Protein AF-A0A5D2CTR2-F1 (afdb_monomer_lite)

Structure (mmCIF, N/CA/C/O backbone):
data_AF-A0A5D2CTR2-F1
#
_entry.id   AF-A0A5D2CTR2-F1
#
loop_
_atom_site.group_PDB
_atom_site.id
_atom_site.type_symbol
_atom_site.label_atom_id
_atom_site.label_alt_id
_atom_site.label_comp_id
_atom_site.label_asym_id
_atom_site.label_entity_id
_atom_site.label_seq_id
_atom_site.pdbx_PDB_ins_code
_atom_site.Cartn_x
_atom_site.Cartn_y
_atom_site.Cartn_z
_atom_site.occupancy
_atom_site.B_iso_or_equiv
_atom_site.auth_seq_id
_atom_site.auth_comp_id
_atom_site.auth_asym_id
_atom_site.auth_atom_id
_atom_site.pdbx_PDB_model_num
ATOM 1 N N . MET A 1 1 ? -6.044 0.214 -39.997 1.00 43.88 1 MET A N 1
ATOM 2 C CA . MET A 1 1 ? -5.594 -0.239 -38.662 1.00 43.88 1 MET A CA 1
ATOM 3 C C . MET A 1 1 ? -6.650 0.169 -37.652 1.00 43.88 1 MET A C 1
ATOM 5 O O . MET A 1 1 ? -6.744 1.342 -37.322 1.00 43.88 1 MET A O 1
ATOM 9 N N . VAL A 1 2 ? -7.508 -0.769 -37.257 1.00 49.78 2 VAL A N 1
ATOM 10 C CA . VAL A 1 2 ? -8.612 -0.551 -36.314 1.00 49.78 2 VAL A CA 1
ATOM 11 C C . VAL A 1 2 ? -8.273 -1.286 -35.016 1.00 49.78 2 VAL A C 1
ATOM 13 O O . VAL A 1 2 ? -7.961 -2.468 -35.058 1.00 49.78 2 VAL A O 1
ATOM 16 N N . GLY A 1 3 ? -8.335 -0.564 -33.893 1.00 51.66 3 GLY A N 1
ATOM 17 C CA . GLY A 1 3 ? -8.768 -1.085 -32.590 1.00 51.66 3 GLY A CA 1
ATOM 18 C C . GLY A 1 3 ? -7.886 -2.101 -31.853 1.00 51.66 3 GLY A C 1
ATOM 19 O O . GLY A 1 3 ? -8.301 -3.240 -31.705 1.00 51.66 3 GLY A O 1
ATOM 20 N N . SER A 1 4 ? -6.756 -1.674 -31.272 1.00 57.38 4 SER A N 1
ATOM 21 C CA . SER A 1 4 ? -6.134 -2.392 -30.127 1.00 57.38 4 SER A CA 1
ATOM 22 C C . SER A 1 4 ? -6.280 -1.633 -28.800 1.00 57.38 4 SER A C 1
ATOM 24 O O . SER A 1 4 ? -6.328 -2.232 -27.735 1.00 57.38 4 SER A O 1
ATOM 26 N N . GLY A 1 5 ? -6.449 -0.306 -28.844 1.00 56.31 5 GLY A N 1
ATOM 27 C CA . GLY A 1 5 ? -6.449 0.527 -27.636 1.00 56.31 5 GLY A CA 1
ATOM 28 C C . GLY A 1 5 ? -7.697 0.441 -26.746 1.00 56.31 5 GLY A C 1
ATOM 29 O O . GLY A 1 5 ? -7.684 1.017 -25.665 1.00 56.31 5 GLY A O 1
ATOM 30 N N . SER A 1 6 ? -8.786 -0.211 -27.170 1.00 59.62 6 SER A N 1
ATOM 31 C CA . SER A 1 6 ? -9.969 -0.410 -26.314 1.00 59.62 6 SER A CA 1
ATOM 32 C C . SER A 1 6 ? -9.824 -1.650 -25.434 1.00 59.62 6 SER A C 1
ATOM 34 O O . SER A 1 6 ? -10.063 -1.568 -24.236 1.00 59.62 6 SER A O 1
ATOM 36 N N . VAL A 1 7 ? -9.368 -2.768 -26.005 1.00 61.81 7 VAL A N 1
ATOM 37 C CA . VAL A 1 7 ? -9.203 -4.050 -25.303 1.00 61.81 7 VAL A CA 1
ATOM 38 C C . VAL A 1 7 ? -8.117 -3.961 -24.231 1.00 61.81 7 VAL A C 1
ATOM 40 O O . VAL A 1 7 ? -8.306 -4.482 -23.133 1.00 61.81 7 VAL A O 1
ATOM 43 N N . ASP A 1 8 ? -7.016 -3.261 -24.515 1.00 68.06 8 ASP A N 1
ATOM 44 C CA . ASP A 1 8 ? -5.928 -3.074 -23.548 1.00 68.06 8 ASP A CA 1
ATOM 45 C C . ASP A 1 8 ? -6.371 -2.204 -22.361 1.00 68.06 8 ASP A C 1
ATOM 47 O O . ASP A 1 8 ? -6.215 -2.612 -21.212 1.00 68.06 8 ASP A O 1
ATOM 51 N N . ARG A 1 9 ? -7.076 -1.094 -22.621 1.00 68.00 9 ARG A N 1
ATOM 52 C CA . ARG A 1 9 ? -7.664 -0.249 -21.565 1.00 68.00 9 ARG A CA 1
ATOM 53 C C . ARG A 1 9 ? -8.698 -0.987 -20.718 1.00 68.00 9 ARG A C 1
ATOM 55 O O . ARG A 1 9 ? -8.777 -0.768 -19.513 1.00 68.00 9 ARG A O 1
ATOM 62 N N . SER A 1 10 ? -9.498 -1.864 -21.326 1.00 69.44 10 SER A N 1
ATOM 63 C CA . SER A 1 10 ? -10.453 -2.698 -20.589 1.00 69.44 10 SER A CA 1
ATOM 64 C C . SER A 1 10 ? -9.744 -3.682 -19.659 1.00 69.44 10 SER A C 1
ATOM 66 O O . SER A 1 10 ? -10.164 -3.841 -18.518 1.00 69.44 10 SER A O 1
ATOM 68 N N . LYS A 1 11 ? -8.655 -4.317 -20.111 1.00 71.81 11 LYS A N 1
ATOM 69 C CA . LYS A 1 11 ? -7.853 -5.225 -19.275 1.00 71.81 11 LYS A CA 1
ATOM 70 C C . LYS A 1 11 ? -7.165 -4.490 -18.128 1.00 71.81 11 LYS A C 1
ATOM 72 O O . LYS A 1 11 ? -7.165 -4.994 -17.011 1.00 71.81 11 LYS A O 1
ATOM 77 N N . GLU A 1 12 ? -6.629 -3.303 -18.392 1.00 75.69 12 GLU A N 1
ATOM 78 C CA . GLU A 1 12 ? -6.036 -2.430 -17.374 1.00 75.69 12 GLU A CA 1
ATOM 79 C C . GLU A 1 12 ? 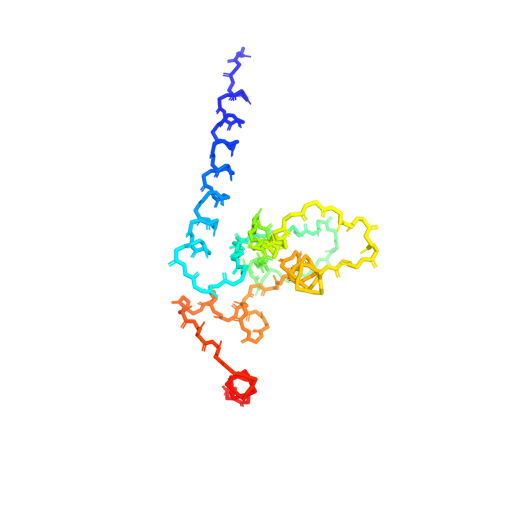-7.071 -2.035 -16.315 1.00 75.69 12 GLU A C 1
ATOM 81 O O . GLU A 1 12 ? -6.807 -2.165 -15.122 1.00 75.69 12 GLU A O 1
ATOM 86 N N . ALA A 1 13 ? -8.278 -1.638 -16.730 1.00 76.81 13 ALA A N 1
ATOM 87 C CA . ALA A 1 13 ? -9.366 -1.315 -15.810 1.00 76.81 13 ALA A CA 1
ATOM 88 C C . ALA A 1 13 ? -9.775 -2.515 -14.942 1.00 76.81 13 ALA A C 1
ATOM 90 O O . ALA A 1 13 ? -9.918 -2.376 -13.728 1.00 76.81 13 ALA A O 1
ATOM 91 N N . VAL A 1 14 ? -9.904 -3.703 -15.540 1.00 84.19 14 VAL A N 1
ATOM 92 C CA . VAL A 1 14 ? -10.201 -4.941 -14.800 1.00 84.19 14 VAL A CA 1
ATOM 93 C C . VAL A 1 14 ? -9.080 -5.271 -13.811 1.00 84.19 14 VAL A C 1
ATOM 95 O O . VAL A 1 14 ? -9.365 -5.633 -12.672 1.00 84.19 14 VAL A O 1
ATOM 98 N N . GLY A 1 15 ? -7.817 -5.109 -14.214 1.00 84.75 15 GLY A N 1
ATOM 99 C CA . GLY A 1 15 ? -6.657 -5.316 -13.347 1.00 84.75 15 GLY A CA 1
ATOM 100 C C . GLY A 1 15 ? -6.643 -4.370 -12.146 1.00 84.75 15 GLY A C 1
ATOM 101 O O . GLY A 1 15 ? -6.457 -4.823 -11.019 1.00 84.75 15 GLY A O 1
ATOM 102 N N . MET A 1 16 ? -6.924 -3.083 -12.365 1.00 88.94 16 MET A N 1
ATOM 103 C CA . MET A 1 16 ? -7.027 -2.091 -11.289 1.00 88.94 16 MET A CA 1
ATOM 104 C C . MET A 1 16 ? -8.152 -2.433 -10.304 1.00 88.94 16 MET A C 1
ATOM 106 O O . MET A 1 16 ? -7.945 -2.397 -9.094 1.00 88.94 16 MET A O 1
ATOM 110 N N . MET A 1 17 ? -9.325 -2.842 -10.801 1.00 90.81 17 MET A N 1
ATOM 111 C CA . MET A 1 17 ? -10.435 -3.255 -9.933 1.00 90.81 17 MET A CA 1
ATOM 112 C C . MET A 1 17 ? -10.120 -4.527 -9.137 1.00 90.81 17 MET A C 1
ATOM 114 O O . MET A 1 17 ? -10.465 -4.617 -7.959 1.00 90.81 17 MET A O 1
ATOM 118 N N . ALA A 1 18 ? -9.451 -5.501 -9.757 1.00 94.31 18 ALA A N 1
ATOM 119 C CA . ALA A 1 18 ? -9.048 -6.734 -9.088 1.00 94.31 18 ALA A CA 1
ATOM 120 C C . ALA A 1 18 ? -7.999 -6.479 -7.994 1.00 94.31 18 ALA A C 1
ATOM 122 O O . ALA A 1 18 ? -8.086 -7.074 -6.919 1.00 94.31 18 ALA A O 1
ATOM 123 N N . LEU A 1 19 ? -7.039 -5.579 -8.241 1.00 94.94 19 LEU A N 1
ATOM 124 C CA . LEU A 1 19 ? -6.052 -5.165 -7.243 1.00 94.94 19 LEU A CA 1
ATOM 125 C C . LEU A 1 19 ? -6.735 -4.523 -6.032 1.00 94.94 19 LEU A C 1
ATOM 127 O O . LEU A 1 19 ? -6.476 -4.930 -4.897 1.00 94.94 19 LEU A O 1
ATOM 131 N N . HIS A 1 20 ? -7.643 -3.578 -6.282 1.00 94.69 20 HIS A N 1
ATOM 132 C CA . HIS A 1 20 ? -8.390 -2.911 -5.223 1.00 94.69 20 HIS A CA 1
ATOM 133 C C . HIS A 1 20 ? -9.163 -3.912 -4.360 1.00 94.69 20 HIS A C 1
ATOM 135 O O . HIS A 1 20 ? -9.096 -3.880 -3.128 1.00 94.69 20 HIS A O 1
ATOM 141 N N . GLU A 1 21 ? -9.861 -4.851 -5.002 1.00 95.00 21 GLU A N 1
ATOM 142 C CA . GLU A 1 21 ? -10.653 -5.858 -4.300 1.00 95.00 21 GLU A CA 1
ATOM 143 C C . GLU A 1 21 ? -9.778 -6.837 -3.504 1.00 95.00 21 GLU A C 1
ATOM 145 O O . GLU A 1 21 ? -10.124 -7.205 -2.378 1.00 95.00 21 GLU A O 1
ATOM 150 N N . ALA A 1 22 ? -8.606 -7.213 -4.022 1.00 96.38 22 ALA A N 1
ATOM 151 C CA . ALA A 1 22 ? -7.649 -8.037 -3.290 1.00 96.38 22 ALA A CA 1
ATOM 152 C C . ALA A 1 22 ? -7.138 -7.324 -2.025 1.00 96.38 22 ALA A C 1
ATOM 154 O O . ALA A 1 22 ? -7.148 -7.903 -0.935 1.00 96.38 22 ALA A O 1
ATOM 155 N N . LEU A 1 23 ? -6.753 -6.048 -2.142 1.00 95.56 23 LEU A N 1
ATOM 156 C CA . LEU A 1 23 ? -6.299 -5.223 -1.018 1.00 95.56 23 LEU A CA 1
ATOM 157 C C . LEU A 1 23 ? -7.388 -5.052 0.045 1.00 95.56 23 LEU A C 1
ATOM 159 O O . LEU A 1 23 ? -7.118 -5.202 1.244 1.00 95.56 23 LEU A O 1
ATOM 163 N N . ARG A 1 24 ? -8.627 -4.807 -0.390 1.00 94.56 24 ARG A N 1
ATOM 164 C CA . ARG A 1 24 ? -9.809 -4.753 0.472 1.00 94.56 24 ARG A CA 1
ATOM 165 C C . ARG A 1 24 ? -10.032 -6.071 1.207 1.00 94.56 24 ARG A C 1
ATOM 167 O O . ARG A 1 24 ? -10.205 -6.070 2.425 1.00 94.56 24 ARG A O 1
ATOM 174 N N . THR A 1 25 ? -9.988 -7.187 0.487 1.00 95.31 25 THR A N 1
ATOM 175 C CA . THR A 1 25 ? -10.208 -8.533 1.034 1.00 95.31 25 THR A CA 1
ATOM 176 C C . THR A 1 25 ? -9.203 -8.864 2.138 1.00 95.31 25 THR A C 1
ATOM 178 O O . THR A 1 25 ? -9.594 -9.378 3.186 1.00 95.31 25 THR A O 1
ATOM 181 N N . VAL A 1 26 ? -7.924 -8.506 1.962 1.00 94.25 26 VAL A N 1
ATOM 182 C CA . VAL A 1 26 ? -6.888 -8.686 2.995 1.00 94.25 26 VAL A CA 1
ATOM 183 C C . VAL A 1 26 ? -7.264 -7.966 4.291 1.00 94.25 26 VAL A C 1
ATOM 185 O O . VAL A 1 26 ? -7.181 -8.561 5.363 1.00 94.25 26 VAL A O 1
ATOM 188 N N . CYS A 1 27 ? -7.715 -6.712 4.219 1.00 92.50 27 CYS A N 1
ATOM 189 C CA . CYS A 1 27 ? -8.116 -5.943 5.402 1.00 92.50 27 CYS A CA 1
ATOM 190 C C . CYS A 1 27 ? -9.440 -6.402 6.020 1.00 92.50 27 CYS A C 1
ATOM 192 O O . CYS A 1 27 ? -9.614 -6.296 7.230 1.00 92.50 27 CYS A O 1
ATOM 194 N N . LEU A 1 28 ? -10.393 -6.883 5.219 1.00 91.06 28 LEU A N 1
ATOM 195 C CA . LEU A 1 28 ? -11.679 -7.359 5.738 1.00 91.06 28 LEU A CA 1
ATOM 196 C C . LEU A 1 28 ? -11.561 -8.721 6.430 1.00 91.06 28 LEU A C 1
ATOM 198 O O . LEU A 1 28 ? -12.250 -8.950 7.421 1.00 91.06 28 LEU A O 1
ATOM 202 N N . ASN A 1 29 ? -10.655 -9.579 5.958 1.00 94.31 29 ASN A N 1
ATOM 203 C CA . ASN A 1 29 ? -10.399 -10.903 6.530 1.00 94.31 29 ASN A CA 1
ATOM 204 C C . ASN A 1 29 ? -9.334 -10.895 7.641 1.00 94.31 29 ASN A C 1
ATOM 206 O O . ASN A 1 29 ? -8.891 -11.953 8.084 1.00 94.31 29 ASN A O 1
ATOM 210 N N . SER A 1 30 ? -8.886 -9.718 8.081 1.00 91.12 30 SER A N 1
ATOM 211 C CA . SER A 1 30 ? -7.863 -9.571 9.115 1.00 91.12 30 SER A CA 1
ATOM 212 C C . SER A 1 30 ? -8.151 -8.382 10.036 1.00 91.12 30 SER A C 1
ATOM 214 O O . SER A 1 30 ? -9.119 -7.644 9.863 1.00 91.12 30 SER A O 1
ATOM 216 N N . ASN A 1 31 ? -7.277 -8.180 11.023 1.00 89.19 31 ASN A N 1
ATOM 217 C CA . ASN A 1 31 ? -7.323 -7.019 11.914 1.00 89.19 31 ASN A CA 1
ATOM 218 C C . ASN A 1 31 ? -6.500 -5.827 11.386 1.00 89.19 31 ASN A C 1
ATOM 220 O O . ASN A 1 31 ? -6.271 -4.870 12.123 1.00 89.19 31 ASN A O 1
ATOM 224 N N . TRP A 1 32 ? -6.032 -5.874 10.132 1.00 92.00 32 TRP A N 1
ATOM 225 C CA . TRP A 1 32 ? -5.255 -4.787 9.537 1.00 92.00 32 TRP A CA 1
ATOM 226 C C . TRP A 1 32 ? -6.147 -3.596 9.170 1.00 92.00 32 TRP A C 1
ATOM 228 O O . TRP A 1 32 ? -7.171 -3.742 8.502 1.00 92.00 32 TRP A O 1
ATOM 238 N N . THR A 1 33 ? -5.733 -2.393 9.570 1.00 90.38 33 THR A N 1
ATOM 239 C CA . THR A 1 33 ? -6.481 -1.150 9.314 1.00 90.38 33 THR A CA 1
ATOM 240 C C . THR A 1 33 ? -6.396 -0.693 7.859 1.00 90.38 33 THR A C 1
ATOM 242 O O . THR A 1 33 ? -7.342 -0.108 7.337 1.00 90.38 33 THR A O 1
ATOM 245 N N . TYR A 1 34 ? -5.272 -0.953 7.196 1.00 92.88 34 TYR A N 1
ATOM 246 C CA . TYR A 1 34 ? -5.057 -0.601 5.799 1.00 92.88 34 TYR A CA 1
ATOM 247 C C . TYR A 1 34 ? -4.113 -1.596 5.115 1.00 92.88 34 TYR A C 1
ATOM 249 O O . TYR A 1 34 ? -3.345 -2.297 5.776 1.00 92.88 34 TYR A O 1
ATOM 257 N N . SER A 1 35 ? -4.161 -1.628 3.789 1.00 93.50 35 SER A N 1
ATOM 258 C CA . SER A 1 35 ? -3.272 -2.379 2.906 1.00 93.50 35 SER A CA 1
ATOM 259 C C . SER A 1 35 ? -2.860 -1.475 1.745 1.00 93.50 35 SER A C 1
ATOM 261 O O . SER A 1 35 ? -3.609 -0.590 1.331 1.00 93.50 35 SER A O 1
ATOM 263 N N . VAL A 1 36 ? -1.636 -1.635 1.252 1.00 93.19 36 VAL A N 1
ATOM 264 C CA . VAL A 1 36 ? -1.084 -0.815 0.166 1.00 93.19 36 VAL A CA 1
ATOM 265 C C . VAL A 1 36 ? -0.261 -1.707 -0.744 1.00 93.19 36 VAL A C 1
ATOM 267 O O . VAL A 1 36 ? 0.449 -2.594 -0.265 1.00 93.19 36 VAL A O 1
ATOM 270 N N . PHE A 1 37 ? -0.340 -1.446 -2.043 1.00 92.56 37 PHE A N 1
ATOM 271 C CA . PHE A 1 37 ? 0.485 -2.077 -3.052 1.00 92.56 37 PHE A CA 1
ATOM 272 C C . PHE A 1 37 ? 1.407 -1.050 -3.714 1.00 92.56 37 PHE A C 1
ATOM 274 O O . PHE A 1 37 ? 0.968 -0.002 -4.195 1.00 92.56 37 PHE A O 1
ATOM 281 N N . TRP A 1 38 ? 2.700 -1.374 -3.738 1.00 90.75 38 TRP A N 1
ATOM 282 C CA . TRP A 1 38 ? 3.725 -0.601 -4.433 1.00 90.75 38 TRP A CA 1
ATOM 283 C C . TRP A 1 38 ? 4.353 -1.448 -5.529 1.00 90.75 38 TRP A C 1
ATOM 285 O O . TRP A 1 38 ? 4.677 -2.616 -5.311 1.00 90.75 38 TRP A O 1
ATOM 295 N N . THR A 1 39 ? 4.621 -0.813 -6.662 1.00 88.44 39 THR A N 1
ATOM 296 C CA . THR A 1 39 ? 5.253 -1.438 -7.819 1.00 88.44 39 THR A CA 1
ATOM 297 C C . THR A 1 39 ? 6.635 -0.854 -8.049 1.00 88.44 39 THR A C 1
ATOM 299 O O . THR A 1 39 ? 6.860 0.351 -7.929 1.00 88.44 39 THR A O 1
ATOM 302 N N . ILE A 1 40 ? 7.581 -1.717 -8.412 1.00 87.44 40 ILE A N 1
ATOM 303 C CA . ILE A 1 40 ? 8.932 -1.311 -8.792 1.00 87.44 40 ILE A CA 1
ATOM 304 C C . ILE A 1 40 ? 8.891 -0.815 -10.240 1.00 87.44 40 ILE A C 1
ATOM 306 O O . ILE A 1 40 ? 8.501 -1.550 -11.147 1.00 87.44 40 ILE A O 1
ATOM 310 N N . ARG A 1 41 ? 9.299 0.433 -10.475 1.00 85.50 41 ARG A N 1
ATOM 311 C CA . ARG A 1 41 ? 9.373 1.036 -11.813 1.00 85.50 41 ARG A CA 1
ATOM 312 C C . ARG A 1 41 ? 10.758 1.642 -12.066 1.00 85.50 41 ARG A C 1
ATOM 314 O O . ARG A 1 41 ? 11.396 2.108 -11.121 1.00 85.50 41 ARG A O 1
ATOM 321 N N . PRO A 1 42 ? 11.232 1.683 -13.324 1.00 82.75 42 PRO A N 1
ATOM 322 C CA . PRO A 1 42 ? 12.418 2.455 -13.682 1.00 82.75 42 PRO A CA 1
ATOM 323 C C . PRO A 1 42 ? 12.185 3.953 -13.471 1.00 82.75 42 PRO A C 1
ATOM 325 O O . PRO A 1 42 ? 11.140 4.479 -13.860 1.00 82.75 42 PRO A O 1
ATOM 328 N N . ARG A 1 43 ? 13.166 4.663 -12.908 1.00 76.38 43 ARG A N 1
ATOM 329 C CA . ARG A 1 43 ? 13.135 6.126 -12.832 1.00 76.38 43 ARG A CA 1
ATOM 330 C C . ARG A 1 43 ? 13.384 6.725 -14.224 1.00 76.38 43 ARG A C 1
ATOM 332 O O . ARG A 1 43 ? 14.393 6.388 -14.850 1.00 76.38 43 ARG A O 1
ATOM 339 N N . PRO A 1 44 ? 12.530 7.644 -14.712 1.00 66.31 44 PRO A N 1
ATOM 340 C CA . PRO A 1 44 ? 12.798 8.364 -15.952 1.00 66.31 44 PRO A CA 1
ATOM 341 C C . PRO A 1 44 ? 14.103 9.162 -15.818 1.00 66.31 44 PRO A C 1
ATOM 343 O O . PRO A 1 44 ? 14.200 10.070 -14.994 1.00 66.31 44 PRO A O 1
ATOM 346 N N . ARG A 1 45 ? 15.132 8.819 -16.602 1.00 64.44 45 ARG A N 1
ATOM 347 C CA . ARG A 1 45 ? 16.366 9.615 -16.682 1.00 64.44 45 ARG A CA 1
ATOM 348 C C . ARG A 1 45 ? 16.084 10.857 -17.532 1.00 64.44 45 ARG A C 1
ATOM 350 O O . ARG A 1 45 ? 15.611 10.730 -18.661 1.00 64.44 45 ARG A O 1
ATOM 357 N N . VAL A 1 46 ? 16.387 12.052 -17.025 1.00 54.28 46 VAL A N 1
ATOM 358 C CA . VAL A 1 46 ? 16.351 13.275 -17.840 1.00 54.28 46 VAL A CA 1
ATOM 359 C C . VAL A 1 46 ? 17.483 13.172 -18.867 1.00 54.28 46 VAL A C 1
ATOM 361 O O . VAL A 1 46 ? 18.656 13.139 -18.501 1.00 54.28 46 VAL A O 1
ATOM 364 N N . ARG A 1 47 ? 17.154 13.080 -20.162 1.00 54.72 47 ARG A N 1
ATOM 365 C CA . ARG A 1 47 ? 18.135 13.250 -21.245 1.00 54.72 47 ARG A CA 1
ATOM 366 C C . ARG A 1 47 ? 18.572 14.718 -21.260 1.00 54.72 47 ARG A C 1
ATOM 368 O O . ARG A 1 47 ? 17.916 15.542 -21.886 1.00 54.72 47 ARG A O 1
ATOM 375 N N . GLY A 1 48 ? 19.660 15.046 -20.573 1.00 51.72 48 GLY A N 1
ATOM 376 C CA . GLY A 1 48 ? 20.250 16.381 -20.642 1.00 51.72 48 GLY A CA 1
ATOM 377 C C . GLY A 1 48 ? 21.461 16.540 -19.734 1.00 51.72 48 GLY A C 1
ATOM 378 O O . GLY A 1 48 ? 21.305 16.685 -18.529 1.00 51.72 48 GLY A O 1
ATOM 379 N N . GLY A 1 49 ? 22.658 16.540 -20.324 1.00 48.34 49 GLY A N 1
ATOM 380 C CA . GLY A 1 49 ? 23.901 16.908 -19.643 1.00 48.34 49 GLY A CA 1
ATOM 381 C C . GLY A 1 49 ? 25.080 16.035 -20.060 1.00 48.34 49 GLY A C 1
ATOM 382 O O . GLY A 1 49 ? 25.105 14.843 -19.772 1.00 48.34 49 GLY A O 1
ATOM 383 N N . ASN A 1 50 ? 26.043 16.636 -20.761 1.00 48.56 50 ASN A N 1
ATOM 384 C CA . ASN A 1 50 ? 27.290 16.019 -21.211 1.00 48.56 50 ASN A CA 1
ATOM 385 C C . ASN A 1 50 ? 27.979 15.161 -20.131 1.00 48.56 50 ASN A C 1
ATOM 387 O O . ASN A 1 50 ? 28.267 15.644 -19.041 1.00 48.56 50 ASN A O 1
ATOM 391 N N . GLY A 1 51 ? 28.380 13.943 -20.509 1.00 58.72 51 GLY A N 1
ATOM 392 C CA . GLY A 1 51 ? 29.623 13.343 -20.013 1.00 58.72 51 GLY A CA 1
ATOM 393 C C . GLY A 1 51 ? 29.637 12.737 -18.606 1.00 58.72 51 GLY A C 1
ATOM 394 O O . GLY A 1 51 ? 30.723 12.578 -18.053 1.00 58.72 51 GLY A O 1
ATOM 395 N N . CYS A 1 52 ? 28.501 12.346 -18.026 1.00 44.44 52 CYS A N 1
ATOM 396 C CA . CYS A 1 52 ? 28.518 11.489 -16.836 1.00 44.44 52 CYS A CA 1
ATOM 397 C C . CYS A 1 52 ? 28.704 10.023 -17.256 1.00 44.44 52 CYS A C 1
ATOM 399 O O . CYS A 1 52 ? 27.941 9.489 -18.056 1.00 44.44 52 CYS A O 1
ATOM 401 N N . LYS A 1 53 ? 29.776 9.417 -16.745 1.00 47.41 53 LYS A N 1
ATOM 402 C CA . LYS A 1 53 ? 30.261 8.058 -17.012 1.00 47.41 53 LYS A CA 1
ATOM 403 C C . LYS A 1 53 ? 29.114 7.036 -17.075 1.00 47.41 53 LYS A C 1
ATOM 405 O O . LYS A 1 53 ? 28.388 6.869 -16.104 1.00 47.41 53 LYS A O 1
ATOM 410 N N . VAL A 1 54 ? 29.001 6.347 -18.210 1.00 50.47 54 VAL A N 1
ATOM 411 C CA . VAL A 1 54 ? 28.303 5.056 -18.334 1.00 50.47 54 VAL A CA 1
ATOM 412 C C . VAL A 1 54 ? 29.017 4.099 -17.378 1.00 50.47 54 VAL A C 1
ATOM 414 O O . VAL A 1 54 ? 30.225 3.907 -17.525 1.00 50.47 54 VAL A O 1
ATOM 417 N N . GLY A 1 55 ? 28.346 3.619 -16.335 1.00 46.78 55 GLY A N 1
ATOM 418 C CA . GLY A 1 55 ? 29.049 2.961 -15.229 1.00 46.78 55 GLY A CA 1
ATOM 419 C C . GLY A 1 55 ? 28.252 2.674 -13.955 1.00 46.78 55 GLY A C 1
ATOM 420 O O . GLY A 1 55 ? 28.827 2.122 -13.022 1.00 46.78 55 GLY A O 1
ATOM 421 N N . ASP A 1 56 ? 26.956 2.985 -13.897 1.00 52.34 56 ASP A N 1
ATOM 422 C CA . ASP A 1 56 ? 26.022 2.461 -12.887 1.00 52.34 56 ASP A CA 1
ATOM 423 C C . ASP A 1 56 ? 24.681 2.090 -13.547 1.00 52.34 56 ASP A C 1
ATOM 425 O O . ASP A 1 56 ? 23.585 2.557 -13.236 1.00 52.34 56 ASP A O 1
ATOM 429 N N . ASP A 1 57 ? 24.777 1.226 -14.550 1.00 48.84 57 ASP A N 1
ATOM 430 C CA . ASP A 1 57 ? 23.714 0.958 -15.521 1.00 48.84 57 ASP A CA 1
ATOM 431 C C . ASP A 1 57 ? 22.504 0.189 -14.948 1.00 48.84 57 ASP A C 1
ATOM 433 O O . ASP A 1 57 ? 21.560 -0.122 -15.674 1.00 48.84 57 ASP A O 1
ATOM 437 N N . ASN A 1 58 ? 22.456 -0.039 -13.633 1.00 50.72 58 ASN A N 1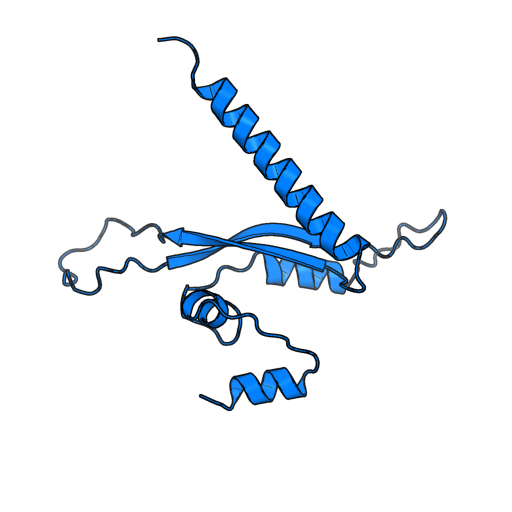
ATOM 438 C CA . ASN A 1 58 ? 21.240 -0.432 -12.933 1.00 50.72 58 ASN A CA 1
ATOM 439 C C . ASN A 1 58 ? 20.380 0.815 -12.686 1.00 50.72 58 ASN A C 1
ATOM 441 O O . ASN A 1 58 ? 20.341 1.346 -11.576 1.00 50.72 58 ASN A O 1
ATOM 445 N N . GLY A 1 59 ? 19.746 1.323 -13.749 1.00 56.47 59 GLY A N 1
ATOM 446 C CA . GLY A 1 59 ? 18.899 2.517 -13.712 1.00 56.47 59 GLY A CA 1
ATOM 447 C C . GLY A 1 59 ? 18.072 2.589 -12.431 1.00 56.47 59 GLY A C 1
ATOM 448 O O . GLY A 1 59 ? 17.330 1.657 -12.144 1.00 56.47 59 GLY A O 1
ATOM 449 N N . SER A 1 60 ? 18.255 3.671 -11.658 1.00 72.50 60 SER A N 1
ATOM 450 C CA . SER A 1 60 ? 17.611 3.900 -10.356 1.00 72.50 60 SER A CA 1
ATOM 451 C C . SER A 1 60 ? 16.159 3.417 -10.392 1.00 72.50 60 SER A C 1
ATOM 453 O O . SER A 1 60 ? 15.318 3.984 -11.088 1.00 72.50 60 SER A O 1
ATOM 455 N N . LEU A 1 61 ? 15.885 2.304 -9.716 1.00 82.19 61 LEU A N 1
ATOM 456 C CA . LEU A 1 61 ? 14.537 1.777 -9.570 1.00 82.19 61 LEU A CA 1
ATOM 457 C C . LEU A 1 61 ? 13.842 2.550 -8.444 1.00 82.19 61 LEU A C 1
ATOM 459 O O . LEU A 1 61 ? 14.478 3.045 -7.511 1.00 82.19 61 LEU A O 1
ATOM 463 N N . MET A 1 62 ? 12.524 2.655 -8.522 1.00 85.19 62 MET A N 1
ATOM 464 C CA . MET A 1 62 ? 11.713 3.369 -7.543 1.00 85.19 62 MET A CA 1
ATOM 465 C C . MET A 1 62 ? 10.444 2.589 -7.229 1.00 85.19 62 MET A C 1
ATOM 467 O O . MET A 1 62 ? 9.867 1.944 -8.103 1.00 85.19 62 MET A O 1
ATOM 471 N N . LEU A 1 63 ? 10.022 2.660 -5.972 1.00 86.50 63 LEU A N 1
ATOM 472 C CA . LEU A 1 63 ? 8.736 2.161 -5.516 1.00 86.50 63 LEU A CA 1
ATOM 473 C C . LEU A 1 63 ? 7.695 3.243 -5.787 1.00 86.50 63 LEU A C 1
ATOM 475 O O . LEU A 1 63 ? 7.791 4.365 -5.280 1.00 86.50 63 LEU A O 1
ATOM 479 N N . MET A 1 64 ? 6.726 2.893 -6.620 1.00 87.88 64 MET A N 1
ATOM 480 C CA . MET A 1 64 ? 5.603 3.730 -7.002 1.00 87.88 64 MET A CA 1
ATOM 481 C C . MET A 1 64 ? 4.343 3.157 -6.368 1.00 87.88 64 MET A C 1
ATOM 483 O O . MET A 1 64 ? 4.083 1.962 -6.487 1.00 87.88 64 MET A O 1
ATOM 487 N N . TRP A 1 65 ? 3.580 4.002 -5.685 1.00 90.69 65 TRP A N 1
ATOM 488 C CA . TRP A 1 65 ? 2.258 3.627 -5.202 1.00 90.69 65 TRP A CA 1
ATOM 489 C C . TRP A 1 65 ? 1.342 3.308 -6.385 1.00 90.69 65 TRP A C 1
ATOM 491 O O . TRP A 1 65 ? 1.297 4.084 -7.342 1.00 90.69 65 TRP A O 1
ATOM 501 N N . GLU A 1 66 ? 0.647 2.175 -6.325 1.00 91.31 66 GLU A N 1
ATOM 502 C CA . GLU A 1 66 ? -0.291 1.759 -7.372 1.00 91.31 66 GLU A CA 1
ATOM 503 C C . GLU A 1 66 ? -1.733 1.768 -6.865 1.00 91.31 66 GLU A C 1
ATOM 505 O O . GLU A 1 66 ? -2.592 2.357 -7.515 1.00 91.31 66 GLU A O 1
ATOM 510 N N . ASP A 1 67 ? -1.987 1.181 -5.692 1.00 92.69 67 ASP A N 1
ATOM 511 C CA . ASP A 1 67 ? -3.288 1.261 -5.026 1.00 92.69 67 ASP A CA 1
ATOM 512 C C . ASP A 1 67 ? -3.160 1.015 -3.511 1.00 92.69 67 ASP A C 1
ATOM 514 O O . ASP A 1 67 ? -2.140 0.534 -3.005 1.00 92.69 67 ASP A O 1
ATOM 518 N N . GLY A 1 68 ? -4.208 1.338 -2.761 1.00 91.94 68 GLY A N 1
ATOM 519 C CA . GLY A 1 68 ? -4.309 1.070 -1.339 1.00 91.94 68 GLY A CA 1
ATOM 520 C C . GLY A 1 68 ? -5.750 1.097 -0.841 1.00 91.94 68 GLY A C 1
ATOM 521 O O . GLY A 1 68 ? -6.589 1.858 -1.314 1.00 91.94 68 GLY A O 1
ATOM 522 N N . PHE A 1 69 ? -6.020 0.305 0.189 1.00 92.44 69 PHE A N 1
ATOM 523 C CA . PHE A 1 69 ? -7.303 0.267 0.871 1.00 92.44 69 PHE A CA 1
ATOM 524 C C . PHE A 1 69 ? -7.122 0.652 2.339 1.00 92.44 69 PHE A C 1
ATOM 526 O O . PHE A 1 69 ? -6.301 0.072 3.042 1.00 92.44 69 PHE A O 1
ATOM 533 N N . CYS A 1 70 ? -7.920 1.602 2.828 1.00 91.69 70 CYS A N 1
ATOM 534 C CA . CYS A 1 70 ? -7.974 1.957 4.244 1.00 91.69 70 CYS A CA 1
ATOM 535 C C . CYS A 1 70 ? -9.386 1.711 4.775 1.00 91.69 70 CYS A C 1
ATOM 537 O O . CYS A 1 70 ? -10.349 2.365 4.354 1.00 91.69 70 CYS A O 1
ATOM 539 N N . LYS A 1 71 ? -9.508 0.800 5.746 1.00 87.50 71 LYS A N 1
ATOM 540 C CA . LYS A 1 71 ? -10.763 0.546 6.451 1.00 87.50 71 LYS A CA 1
ATOM 541 C C . LYS A 1 71 ? -11.180 1.848 7.132 1.00 87.50 71 LYS A C 1
ATOM 543 O O . LYS A 1 71 ? -10.472 2.364 7.989 1.00 87.50 71 LYS A O 1
ATOM 548 N N . GLY A 1 72 ? -12.299 2.428 6.703 1.00 71.62 72 GLY A N 1
ATOM 549 C CA . GLY A 1 72 ? -12.907 3.522 7.454 1.00 71.62 72 GLY A CA 1
ATOM 550 C C . GLY A 1 72 ? -13.491 2.962 8.741 1.00 71.62 72 GLY A C 1
ATOM 551 O O . GLY A 1 72 ? -14.083 1.880 8.720 1.00 71.62 72 GLY A O 1
ATOM 552 N N . ARG A 1 73 ? -13.366 3.687 9.855 1.00 59.78 73 ARG A N 1
ATOM 553 C CA . ARG A 1 73 ? -14.330 3.503 10.937 1.00 59.78 73 ARG A CA 1
ATOM 554 C C . ARG A 1 73 ? -15.673 3.970 10.389 1.00 59.78 73 ARG A C 1
ATOM 556 O O . ARG A 1 73 ? -15.919 5.163 10.301 1.00 59.78 73 ARG A O 1
ATOM 563 N N . VAL A 1 74 ? -16.506 3.027 9.959 1.00 47.47 74 VAL A N 1
ATOM 564 C CA . VAL A 1 74 ? -17.942 3.277 9.880 1.00 47.47 74 VAL A CA 1
ATOM 565 C C . VAL A 1 74 ? -18.371 3.421 11.333 1.00 47.47 74 VAL A C 1
ATOM 567 O O . VAL A 1 74 ? -18.559 2.423 12.026 1.00 47.47 74 VAL A O 1
ATOM 570 N N . THR A 1 75 ? -18.402 4.650 11.842 1.00 42.50 75 THR A N 1
ATOM 571 C CA . THR A 1 75 ? -19.276 4.943 12.969 1.00 42.50 75 THR A CA 1
ATOM 572 C C . THR A 1 75 ? -20.678 4.652 12.467 1.00 42.50 75 THR A C 1
ATOM 574 O O . THR A 1 75 ? -21.141 5.214 11.476 1.00 42.50 75 THR A O 1
ATOM 577 N N . THR A 1 76 ? -21.266 3.629 13.066 1.00 39.81 76 THR A N 1
ATOM 578 C CA . THR A 1 76 ? -22.664 3.266 12.943 1.00 39.81 76 THR A CA 1
ATOM 579 C C . THR A 1 76 ? -23.523 4.524 13.043 1.00 39.81 76 THR A C 1
ATOM 581 O O . THR A 1 76 ? -23.335 5.312 13.963 1.00 39.81 76 THR A O 1
ATOM 584 N N . GLU A 1 77 ? -24.466 4.640 12.113 1.00 37.19 77 GLU A N 1
ATOM 585 C CA . GLU A 1 77 ? -25.585 5.582 12.119 1.00 37.19 77 GLU A CA 1
ATOM 586 C C . GLU A 1 77 ? -25.303 7.059 11.803 1.00 37.19 77 GLU A C 1
ATOM 588 O O . GLU A 1 77 ? -24.251 7.637 12.039 1.00 37.19 77 GLU A O 1
ATOM 593 N N . CYS A 1 78 ? -26.320 7.609 11.148 1.00 44.28 78 CYS A N 1
ATOM 594 C CA . CYS A 1 78 ? -26.560 8.977 10.740 1.00 44.28 78 CYS A CA 1
ATOM 595 C C . CYS A 1 78 ? -26.059 10.057 11.711 1.00 44.28 78 CYS A C 1
ATOM 597 O O . CYS A 1 78 ? -26.131 9.885 12.919 1.00 44.28 78 CYS A O 1
ATOM 599 N N . LEU A 1 79 ? -25.740 11.221 11.133 1.00 46.78 79 LEU A N 1
ATOM 600 C CA . LEU A 1 79 ? -25.307 12.460 11.787 1.00 46.78 79 LEU A CA 1
ATOM 601 C C . LEU A 1 79 ? -23.880 12.413 12.336 1.00 46.78 79 LEU A C 1
ATOM 603 O O . LEU A 1 79 ? -23.650 12.062 13.481 1.00 46.78 79 LEU A O 1
ATOM 607 N N . GLU A 1 80 ? -22.932 12.873 11.523 1.00 39.91 80 GLU A N 1
ATOM 608 C CA . GLU A 1 80 ? -22.270 14.159 11.776 1.00 39.91 80 GLU A CA 1
ATOM 609 C C . GLU A 1 80 ? -21.193 14.387 10.710 1.00 39.91 80 GLU A C 1
ATOM 611 O O . GLU A 1 80 ? -20.094 13.833 10.739 1.00 39.91 80 GLU A O 1
ATOM 616 N N . GLU A 1 81 ? -21.523 15.245 9.745 1.00 46.81 81 GLU A N 1
ATOM 617 C CA . GLU A 1 81 ? -20.535 16.100 9.098 1.00 46.81 81 GLU A CA 1
ATOM 618 C C . GLU A 1 81 ? -19.926 17.005 10.183 1.00 46.81 81 GLU A C 1
ATOM 620 O O . GLU A 1 81 ? -20.337 18.146 10.361 1.00 46.81 81 GLU A O 1
ATOM 625 N N . ILE A 1 82 ? -18.972 16.494 10.957 1.00 49.19 82 ILE A N 1
ATOM 626 C CA . ILE A 1 82 ? -18.096 17.322 11.788 1.00 49.19 82 ILE A CA 1
ATOM 627 C C . ILE A 1 82 ? -16.676 17.008 11.351 1.00 49.19 82 ILE A C 1
ATOM 629 O O . ILE A 1 82 ? -16.101 16.004 11.748 1.00 49.19 82 ILE A O 1
ATOM 633 N N . GLU A 1 83 ? -16.173 17.831 10.431 1.00 50.25 83 GLU A N 1
ATOM 634 C CA . GLU A 1 83 ? -14.848 18.473 10.455 1.00 50.25 83 GLU A CA 1
ATOM 635 C C . GLU A 1 83 ? -13.716 17.758 11.236 1.00 50.25 83 GLU A C 1
ATOM 637 O O . GLU A 1 83 ? -12.977 18.355 12.014 1.00 50.25 83 GLU A O 1
ATOM 642 N N . GLY A 1 84 ? -13.568 16.452 11.032 1.00 54.22 84 GLY A N 1
ATOM 643 C CA . GLY A 1 84 ? -12.668 15.589 11.788 1.00 54.22 84 GLY A CA 1
ATOM 644 C C . GLY A 1 84 ? -12.129 14.495 10.884 1.00 54.22 84 GLY A C 1
ATOM 645 O O . GLY A 1 84 ? -12.549 13.343 10.947 1.00 54.22 84 GLY A O 1
ATOM 646 N N . GLU A 1 85 ? -11.222 14.868 9.985 1.00 64.75 85 GLU A N 1
ATOM 647 C CA . GLU A 1 85 ? -10.537 13.922 9.106 1.00 64.75 85 GLU A CA 1
ATOM 648 C C . GLU A 1 85 ? -9.803 12.861 9.950 1.00 64.75 85 GLU A C 1
ATOM 650 O O . GLU A 1 85 ? -8.953 13.198 10.775 1.00 64.75 85 GLU A O 1
ATOM 655 N N . ASP A 1 86 ? -10.134 11.579 9.754 1.00 79.44 86 ASP A N 1
ATOM 656 C CA . ASP A 1 86 ? -9.523 10.461 10.484 1.00 79.44 86 ASP A CA 1
ATOM 657 C C . ASP A 1 86 ? -7.985 10.518 10.352 1.00 79.44 86 ASP A C 1
ATOM 659 O O . ASP A 1 86 ? -7.456 10.395 9.236 1.00 79.44 86 ASP A O 1
ATOM 663 N N . PRO A 1 87 ? -7.234 10.684 11.461 1.00 83.12 87 PRO A N 1
ATOM 664 C CA . PRO A 1 87 ? -5.781 10.819 11.419 1.00 83.12 87 PRO A CA 1
ATOM 665 C C . PRO A 1 87 ? -5.104 9.602 10.782 1.00 83.12 87 PRO A C 1
ATOM 667 O O . PRO A 1 87 ? -4.045 9.748 10.169 1.00 83.12 87 PRO A O 1
ATOM 670 N N . VAL A 1 88 ? -5.719 8.417 10.864 1.00 84.81 88 VAL A N 1
ATOM 671 C CA . VAL A 1 88 ? -5.214 7.205 10.213 1.00 84.81 88 VAL A CA 1
ATOM 672 C C . VAL A 1 88 ? -5.338 7.318 8.700 1.00 84.81 88 VAL A C 1
ATOM 674 O O . VAL A 1 88 ? -4.368 7.047 7.996 1.00 84.81 88 VAL A O 1
ATOM 677 N N . ARG A 1 89 ? -6.485 7.776 8.189 1.00 83.38 89 ARG A N 1
ATOM 678 C CA . ARG A 1 89 ? -6.686 8.011 6.751 1.00 83.38 89 ARG A CA 1
ATOM 679 C C . ARG A 1 89 ? -5.748 9.085 6.221 1.00 83.38 89 ARG A C 1
ATOM 681 O O . ARG A 1 89 ? -5.161 8.912 5.157 1.00 83.38 89 ARG A O 1
ATOM 688 N N . LYS A 1 90 ? -5.531 10.152 6.990 1.00 84.38 90 LYS A N 1
ATOM 689 C CA . LYS A 1 90 ? -4.586 11.215 6.634 1.00 84.38 90 LYS A CA 1
ATOM 690 C C . LYS A 1 90 ? -3.146 10.709 6.562 1.00 84.38 90 LYS A C 1
ATOM 692 O O . LYS A 1 90 ? -2.430 10.994 5.601 1.00 84.38 90 LYS A O 1
ATOM 697 N N . ALA A 1 91 ? -2.719 9.940 7.565 1.00 83.19 91 ALA A N 1
ATOM 698 C CA . ALA A 1 91 ? -1.394 9.331 7.592 1.00 83.19 91 ALA A CA 1
ATOM 699 C C . ALA A 1 91 ? -1.228 8.316 6.453 1.00 83.19 91 ALA A C 1
ATOM 701 O O . ALA A 1 91 ? -0.215 8.342 5.758 1.00 83.19 91 ALA A O 1
ATOM 702 N N . PHE A 1 92 ? -2.241 7.481 6.214 1.00 87.62 92 PHE A N 1
ATOM 703 C CA . PHE A 1 92 ? -2.292 6.543 5.098 1.00 87.62 92 PHE A CA 1
ATOM 704 C C . PHE A 1 92 ? -2.096 7.264 3.765 1.00 87.62 92 PHE A C 1
ATOM 706 O O . PHE A 1 92 ? -1.14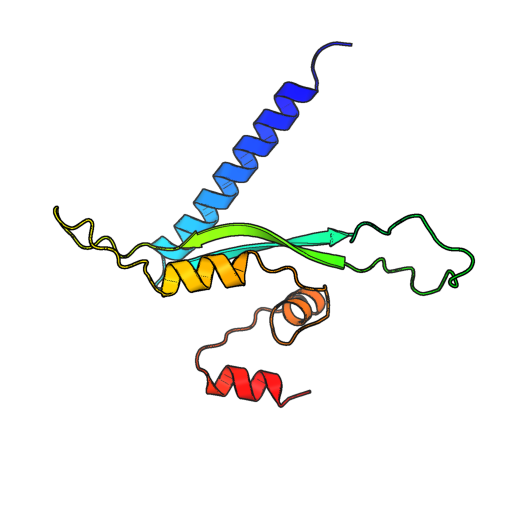3 6.947 3.057 1.00 87.62 92 PHE A O 1
ATOM 713 N N . SER A 1 93 ? -2.911 8.273 3.447 1.00 83.69 93 SER A N 1
ATOM 714 C CA . SER A 1 93 ? -2.807 9.010 2.182 1.00 83.69 93 SER A CA 1
ATOM 715 C C . SER A 1 93 ? -1.438 9.673 2.020 1.00 83.69 93 SER A C 1
ATOM 717 O O . SER A 1 93 ? -0.840 9.619 0.949 1.00 83.69 93 SER A O 1
ATOM 719 N N . LYS A 1 94 ? -0.894 10.257 3.094 1.00 83.94 94 LYS A N 1
ATOM 720 C CA . LYS A 1 94 ? 0.400 10.949 3.045 1.00 83.94 94 LYS A CA 1
ATOM 721 C C . LYS A 1 94 ? 1.592 9.997 2.897 1.00 83.94 94 LYS A C 1
ATOM 723 O O . LYS A 1 94 ? 2.536 10.328 2.187 1.00 83.94 94 LYS A O 1
ATOM 728 N N . MET A 1 95 ? 1.577 8.854 3.582 1.00 78.19 95 MET A N 1
ATOM 729 C CA . MET A 1 95 ? 2.711 7.920 3.607 1.00 78.19 95 MET A CA 1
ATOM 730 C C . MET A 1 95 ? 2.676 6.913 2.456 1.00 78.19 95 MET A C 1
ATOM 732 O O . MET A 1 95 ? 3.725 6.548 1.939 1.00 78.19 95 MET A O 1
ATOM 736 N N . SER A 1 96 ? 1.492 6.459 2.036 1.00 81.62 96 SER A N 1
ATOM 737 C CA . SER A 1 96 ? 1.366 5.425 0.998 1.00 81.62 96 SER A CA 1
ATOM 738 C C . SER A 1 96 ? 1.786 5.925 -0.383 1.00 81.62 96 SER A C 1
ATOM 740 O O . SER A 1 96 ? 2.480 5.204 -1.095 1.00 81.62 96 SER A O 1
ATOM 742 N N . ILE A 1 97 ? 1.442 7.172 -0.718 1.00 78.88 97 ILE A N 1
ATOM 743 C CA . ILE A 1 97 ? 1.682 7.795 -2.031 1.00 78.88 97 ILE A CA 1
ATOM 744 C C . ILE A 1 97 ? 3.115 8.354 -2.144 1.00 78.88 97 ILE A C 1
ATOM 746 O O . ILE A 1 97 ? 3.549 8.810 -3.204 1.00 78.88 97 ILE A O 1
ATOM 750 N N . GLN A 1 98 ? 3.894 8.316 -1.059 1.00 81.88 98 GLN A N 1
ATOM 751 C CA . GLN A 1 98 ? 5.266 8.806 -1.068 1.00 81.88 98 GLN A CA 1
ATOM 752 C C . GLN A 1 98 ? 6.163 7.954 -1.984 1.00 81.88 98 GLN A C 1
ATOM 754 O O . GLN A 1 98 ? 6.096 6.727 -2.005 1.00 81.88 98 GLN A O 1
ATOM 759 N N . LEU A 1 99 ? 7.037 8.629 -2.736 1.00 81.31 99 LEU A N 1
ATOM 760 C CA . LEU A 1 99 ? 8.009 7.992 -3.619 1.00 81.31 99 LEU A CA 1
ATOM 761 C C . LEU A 1 99 ? 9.208 7.473 -2.818 1.00 81.31 99 LEU A C 1
ATOM 763 O O . LEU A 1 99 ? 9.848 8.254 -2.109 1.00 81.31 99 LEU A O 1
ATOM 767 N N . TYR A 1 100 ? 9.572 6.204 -2.998 1.00 81.31 100 TYR A N 1
ATOM 768 C CA . TYR A 1 100 ? 10.768 5.629 -2.372 1.00 81.31 100 TYR A CA 1
ATOM 769 C C . TYR A 1 100 ? 11.752 5.114 -3.420 1.00 81.31 100 TYR A C 1
ATOM 771 O O . TYR A 1 100 ? 11.364 4.597 -4.466 1.00 81.31 100 TYR A O 1
ATOM 779 N N . ASN A 1 101 ? 13.044 5.242 -3.135 1.00 79.94 101 ASN A N 1
ATOM 780 C CA . ASN A 1 101 ? 14.093 4.640 -3.950 1.00 79.94 101 ASN A CA 1
ATOM 781 C C . ASN A 1 101 ? 14.180 3.140 -3.660 1.00 79.94 101 ASN A C 1
ATOM 783 O O . ASN A 1 101 ? 14.132 2.704 -2.509 1.00 79.94 101 ASN A O 1
ATOM 787 N N . TYR A 1 102 ? 14.299 2.337 -4.711 1.00 77.56 102 TYR A N 1
ATOM 788 C CA . TYR A 1 102 ? 14.495 0.901 -4.569 1.00 77.56 102 TYR A CA 1
ATOM 789 C C . TYR A 1 102 ? 15.858 0.615 -3.934 1.00 77.56 102 TYR A C 1
ATOM 791 O O . TYR A 1 102 ? 16.857 1.222 -4.311 1.00 77.56 102 TYR A O 1
ATOM 799 N N . GLY A 1 103 ? 15.904 -0.305 -2.971 1.00 71.38 103 GLY A N 1
ATOM 800 C CA . GLY A 1 103 ? 17.120 -0.593 -2.205 1.00 71.38 103 GLY A CA 1
ATOM 801 C C . GLY A 1 103 ? 17.479 0.459 -1.150 1.00 71.38 103 GLY A C 1
ATOM 802 O O . GLY A 1 103 ? 18.338 0.190 -0.314 1.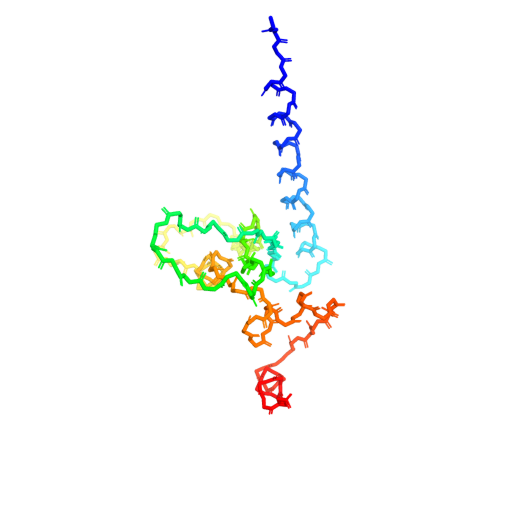00 71.38 103 GLY A O 1
ATOM 803 N N . GLU A 1 104 ? 16.799 1.610 -1.116 1.00 71.00 104 GLU A N 1
ATOM 804 C CA . GLU A 1 104 ? 17.036 2.665 -0.128 1.00 71.00 104 GLU A CA 1
ATOM 805 C C . GLU A 1 104 ? 15.873 2.806 0.865 1.00 71.00 104 GLU A C 1
ATOM 807 O O . GLU A 1 104 ? 14.714 2.489 0.594 1.00 71.00 104 GLU A O 1
ATOM 812 N N . GLY A 1 105 ? 16.179 3.330 2.048 1.00 69.81 105 GLY A N 1
ATOM 813 C CA . GLY A 1 105 ? 15.218 3.442 3.138 1.00 69.81 105 GLY A CA 1
ATOM 814 C C . GLY A 1 105 ? 15.164 2.190 4.015 1.00 69.81 105 GLY A C 1
ATOM 815 O O . GLY A 1 105 ? 15.566 1.090 3.646 1.00 69.81 105 GLY A O 1
ATOM 816 N N . TRP A 1 106 ? 14.698 2.383 5.243 1.00 61.34 106 TRP A N 1
ATOM 817 C CA . TRP A 1 106 ? 14.911 1.423 6.324 1.00 61.34 106 TRP A CA 1
ATOM 818 C C . TRP A 1 106 ? 14.050 0.168 6.195 1.00 61.34 106 TRP A C 1
ATOM 820 O O . TRP A 1 106 ? 14.524 -0.922 6.511 1.00 61.34 106 TRP A O 1
ATOM 830 N N . VAL A 1 107 ? 12.816 0.324 5.714 1.00 68.81 107 VAL A N 1
ATOM 831 C CA . VAL A 1 107 ? 11.818 -0.749 5.656 1.00 68.81 107 VAL A CA 1
ATOM 832 C C . VAL A 1 107 ? 11.504 -1.080 4.199 1.00 68.81 107 VAL A C 1
ATOM 834 O O . VAL A 1 107 ? 11.958 -2.102 3.706 1.00 68.81 107 VAL A O 1
ATOM 837 N N . LEU A 1 108 ? 10.831 -0.185 3.470 1.00 72.06 108 LEU A N 1
ATOM 838 C CA . LEU A 1 108 ? 10.320 -0.466 2.122 1.00 72.06 108 LEU A CA 1
ATOM 839 C C . LEU A 1 108 ? 11.416 -0.861 1.114 1.00 72.06 108 LEU A C 1
ATOM 841 O O . LEU A 1 108 ? 11.415 -1.998 0.651 1.00 72.06 108 LEU A O 1
ATOM 845 N N . GLY A 1 109 ? 12.386 0.004 0.797 1.00 70.19 109 GLY A N 1
ATOM 846 C CA . GLY A 1 109 ? 13.361 -0.304 -0.262 1.00 70.19 109 GLY A CA 1
ATOM 847 C C . GLY A 1 109 ? 14.239 -1.528 0.018 1.00 70.19 109 GLY A C 1
ATOM 848 O O . GLY A 1 109 ? 14.523 -2.285 -0.911 1.00 70.19 109 GLY A O 1
ATOM 849 N N . ARG A 1 110 ? 14.601 -1.788 1.285 1.00 71.69 110 ARG A N 1
ATOM 850 C CA . ARG A 1 110 ? 15.335 -3.006 1.678 1.00 71.69 110 ARG A CA 1
ATOM 851 C C . ARG A 1 110 ? 14.465 -4.268 1.637 1.00 71.69 110 ARG A C 1
ATOM 853 O O . ARG A 1 110 ? 14.962 -5.293 1.175 1.00 71.69 110 ARG A O 1
ATOM 860 N N . CYS A 1 111 ? 13.197 -4.218 2.068 1.00 73.75 111 CYS A N 1
ATOM 861 C CA . CYS A 1 111 ? 12.273 -5.363 1.969 1.00 73.75 111 CYS A CA 1
ATOM 862 C C . CYS A 1 111 ? 12.221 -5.914 0.542 1.00 73.75 111 CYS A C 1
ATOM 864 O O . CYS A 1 111 ? 12.402 -7.115 0.336 1.00 73.75 111 CYS A O 1
ATOM 866 N N . PHE A 1 112 ? 12.008 -5.018 -0.428 1.00 70.62 112 PHE A N 1
ATOM 867 C CA . PHE A 1 112 ? 11.906 -5.382 -1.839 1.00 70.62 112 PHE A CA 1
ATOM 868 C C . PHE A 1 112 ? 13.241 -5.881 -2.399 1.00 70.62 112 PHE A C 1
ATOM 870 O O . PHE A 1 112 ? 13.257 -6.879 -3.108 1.00 70.62 112 PHE A O 1
ATOM 877 N N . HIS A 1 113 ? 14.364 -5.251 -2.034 1.00 72.69 113 HIS A N 1
ATOM 878 C CA . HIS A 1 113 ? 15.685 -5.681 -2.499 1.00 72.69 113 HIS A CA 1
ATOM 879 C C . HIS A 1 113 ? 16.034 -7.115 -2.073 1.00 72.69 113 HIS A C 1
ATOM 881 O O . HIS A 1 113 ? 16.584 -7.878 -2.862 1.00 72.69 113 HIS A O 1
ATOM 887 N N . TYR A 1 114 ? 15.697 -7.496 -0.838 1.00 77.19 114 TYR A N 1
ATOM 888 C CA . TYR A 1 114 ? 16.028 -8.816 -0.299 1.00 77.19 114 TYR A CA 1
ATOM 889 C C . TYR A 1 114 ? 14.942 -9.882 -0.515 1.00 77.19 114 TYR A C 1
ATOM 891 O O . TYR A 1 114 ? 15.135 -11.006 -0.057 1.00 77.19 114 TYR A O 1
ATOM 899 N N . ASN A 1 115 ? 13.819 -9.558 -1.175 1.00 77.50 115 ASN A N 1
ATOM 900 C CA . ASN A 1 115 ? 12.648 -10.440 -1.304 1.00 77.50 115 ASN A CA 1
ATOM 901 C C . ASN A 1 115 ? 12.199 -11.033 0.048 1.00 77.50 115 ASN A C 1
ATOM 903 O O . ASN A 1 115 ? 12.014 -12.241 0.190 1.00 77.50 115 ASN A O 1
ATOM 907 N N . LYS A 1 116 ? 12.073 -10.181 1.074 1.00 79.50 116 LYS A N 1
ATOM 908 C CA . LYS A 1 116 ? 11.738 -10.599 2.446 1.00 79.50 116 LYS A CA 1
ATOM 909 C C . LYS A 1 116 ? 10.357 -10.120 2.876 1.00 79.50 116 LYS A C 1
ATOM 911 O O . LYS A 1 116 ? 9.922 -9.031 2.514 1.00 79.50 116 LYS A O 1
ATOM 916 N N . HIS A 1 117 ? 9.737 -10.893 3.765 1.00 82.81 117 HIS A N 1
ATOM 917 C CA . HIS A 1 117 ? 8.627 -10.429 4.592 1.00 82.81 117 HIS A CA 1
ATOM 918 C C . HIS A 1 117 ? 9.185 -9.843 5.893 1.00 82.81 117 HIS A C 1
ATOM 920 O O . HIS A 1 117 ? 9.901 -10.528 6.623 1.00 82.81 117 HIS A O 1
ATOM 926 N N . ILE A 1 118 ? 8.870 -8.579 6.178 1.00 84.56 118 ILE A N 1
ATOM 927 C CA . ILE A 1 118 ? 9.238 -7.917 7.434 1.00 84.56 118 ILE A CA 1
ATOM 928 C C . ILE A 1 118 ? 7.964 -7.615 8.214 1.00 84.56 118 ILE A C 1
ATOM 930 O O . ILE A 1 118 ? 7.054 -6.966 7.702 1.00 84.56 118 ILE A O 1
ATOM 934 N N . TYR A 1 119 ? 7.928 -8.068 9.465 1.00 85.06 119 TYR A N 1
ATOM 935 C CA . TYR A 1 119 ? 6.839 -7.809 10.397 1.00 85.06 119 TYR A CA 1
ATOM 936 C C . TYR A 1 119 ? 7.318 -6.847 11.480 1.00 85.06 119 TYR A C 1
ATOM 938 O O . TYR A 1 119 ? 8.274 -7.134 12.196 1.00 85.06 119 TYR A O 1
ATOM 946 N N . ILE A 1 120 ? 6.641 -5.708 11.597 1.00 84.88 120 ILE A N 1
ATOM 947 C CA . ILE A 1 120 ? 6.884 -4.707 12.639 1.00 84.88 120 ILE A CA 1
ATOM 948 C C . ILE A 1 120 ? 5.640 -4.687 13.518 1.00 84.88 120 ILE A C 1
ATOM 950 O O . ILE A 1 120 ? 4.557 -4.339 13.054 1.00 84.88 120 ILE A O 1
ATOM 954 N N . TYR A 1 121 ? 5.790 -5.095 14.775 1.00 86.75 121 TYR A N 1
ATOM 955 C CA . TYR A 1 121 ? 4.677 -5.241 15.723 1.00 86.75 121 TYR A CA 1
ATOM 956 C C . TYR A 1 121 ? 4.712 -4.195 16.844 1.00 86.75 121 TYR A C 1
ATOM 958 O O . TYR A 1 121 ? 3.769 -4.077 17.621 1.00 86.75 121 TYR A O 1
ATOM 966 N N . SER A 1 122 ? 5.804 -3.437 16.950 1.00 88.12 122 SER A N 1
ATOM 967 C CA . SER A 1 122 ? 5.978 -2.383 17.948 1.00 88.12 122 SER A CA 1
ATOM 968 C C . SER A 1 122 ? 6.956 -1.312 17.471 1.00 88.12 122 SER A C 1
ATOM 970 O O . SER A 1 122 ? 7.796 -1.551 16.599 1.00 88.12 122 SER A O 1
ATOM 972 N N . ILE A 1 123 ? 6.901 -0.137 18.100 1.00 85.25 123 ILE A N 1
ATOM 973 C CA . ILE A 1 123 ? 7.884 0.930 17.865 1.00 85.25 123 ILE A CA 1
ATOM 974 C C . ILE A 1 123 ? 9.298 0.444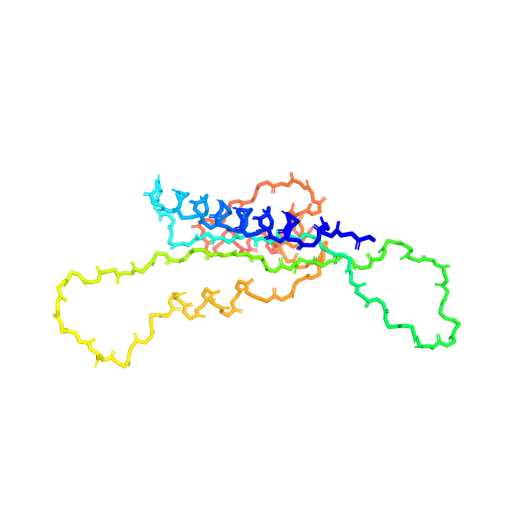 18.214 1.00 85.25 123 ILE A C 1
ATOM 976 O O . ILE A 1 123 ? 10.233 0.738 17.478 1.00 85.25 123 ILE A O 1
ATOM 980 N N . GLN A 1 124 ? 9.456 -0.363 19.268 1.00 87.44 124 GLN A N 1
ATOM 981 C CA . GLN A 1 124 ? 10.760 -0.923 19.624 1.00 87.44 124 GLN A CA 1
ATOM 982 C C . GLN A 1 124 ? 11.320 -1.805 18.502 1.00 87.44 124 GLN A C 1
ATOM 984 O O . GLN A 1 124 ? 12.449 -1.598 18.080 1.00 87.44 124 GLN A O 1
ATOM 989 N N . SER A 1 125 ? 10.504 -2.693 17.924 1.00 84.06 125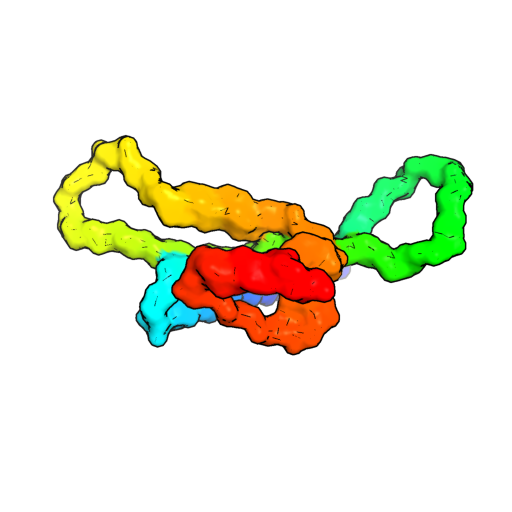 SER A N 1
ATOM 990 C CA . SER A 1 125 ? 10.948 -3.524 16.795 1.00 84.06 125 SER A CA 1
ATOM 991 C C . SER A 1 125 ? 11.364 -2.699 15.569 1.00 84.06 125 SER A C 1
ATOM 993 O O . SER A 1 125 ? 12.287 -3.082 14.853 1.00 84.06 125 SER A O 1
ATOM 995 N N . LEU A 1 126 ? 10.734 -1.538 15.346 1.00 81.75 126 LEU A N 1
ATOM 996 C CA . LEU A 1 126 ? 11.132 -0.601 14.293 1.00 81.75 126 LEU A CA 1
ATOM 997 C C . LEU A 1 126 ? 12.500 0.031 14.594 1.00 81.75 126 LEU A C 1
ATOM 999 O O . LEU A 1 126 ? 13.334 0.145 13.695 1.00 81.75 126 LEU A O 1
ATOM 1003 N N . ILE A 1 127 ? 12.729 0.428 15.848 1.00 83.62 127 ILE A N 1
ATOM 1004 C CA . ILE A 1 127 ? 14.009 0.976 16.310 1.00 83.62 127 ILE A CA 1
ATOM 1005 C C . ILE A 1 127 ? 15.109 -0.082 16.175 1.00 83.62 127 ILE A C 1
ATOM 1007 O O . ILE A 1 127 ? 16.167 0.210 15.627 1.00 83.62 127 ILE A O 1
ATOM 1011 N N . ASP A 1 128 ? 14.853 -1.327 16.567 1.00 82.69 128 ASP A N 1
ATOM 1012 C CA . ASP A 1 128 ? 15.833 -2.414 16.478 1.00 82.69 128 ASP A CA 1
ATOM 1013 C C . ASP A 1 128 ? 16.198 -2.738 15.016 1.00 82.69 128 ASP A C 1
ATOM 1015 O O . ASP A 1 128 ? 17.366 -2.961 14.689 1.00 82.69 128 ASP A O 1
ATOM 1019 N N . LEU A 1 129 ? 15.219 -2.694 14.103 1.00 78.19 129 LEU A N 1
ATOM 1020 C CA . LEU A 1 129 ? 15.429 -2.794 12.647 1.00 78.19 129 LEU A CA 1
ATOM 1021 C C . LEU A 1 129 ? 16.228 -1.615 12.071 1.00 78.19 129 LEU A C 1
ATOM 1023 O O . LEU A 1 129 ? 16.883 -1.749 11.030 1.00 78.19 129 LEU A O 1
ATOM 1027 N N . SER A 1 130 ? 16.151 -0.456 12.723 1.00 72.75 130 SER A N 1
ATOM 1028 C CA . SER A 1 130 ? 16.951 0.716 12.387 1.00 72.75 130 SER A CA 1
ATOM 1029 C C . SER A 1 130 ? 18.382 0.585 12.924 1.00 72.75 130 SER A C 1
ATOM 1031 O O . SER A 1 130 ? 19.339 0.918 12.236 1.00 72.75 130 SER A O 1
ATOM 1033 N N . LEU A 1 131 ? 18.586 0.031 14.113 1.00 76.06 131 LEU A N 1
ATOM 1034 C CA . LEU A 1 131 ? 19.917 -0.026 14.720 1.00 76.06 131 LEU A CA 1
ATOM 1035 C C . LEU A 1 131 ? 20.809 -1.162 14.181 1.00 76.06 131 LEU A C 1
ATOM 1037 O O . LEU A 1 131 ? 22.023 -0.979 14.117 1.00 76.06 131 LEU A O 1
ATOM 1041 N N . ASN A 1 132 ? 20.240 -2.290 13.737 1.00 65.06 132 ASN A N 1
ATOM 1042 C CA . ASN A 1 132 ? 20.984 -3.456 13.219 1.00 65.06 132 ASN A CA 1
ATOM 1043 C C . ASN A 1 132 ? 21.468 -3.290 11.760 1.00 65.06 132 ASN A C 1
ATOM 1045 O O . ASN A 1 132 ? 21.066 -4.048 10.878 1.00 65.06 132 ASN A O 1
ATOM 1049 N N . LYS A 1 133 ? 22.288 -2.268 11.498 1.00 59.25 133 LYS A N 1
ATOM 1050 C CA . LYS A 1 133 ? 22.901 -2.013 10.181 1.00 59.25 133 LYS A CA 1
ATOM 1051 C C . LYS A 1 133 ? 23.725 -3.187 9.662 1.00 59.25 133 LYS A C 1
ATOM 1053 O O . LYS A 1 133 ? 24.542 -3.716 10.445 1.00 59.25 133 LYS A O 1
#

Organism: Gossypium darwinii (NCBI:txid34276)

Secondary structure (DSSP, 8-state):
---SHHHHHHHHHHHHHHHHHHHHHHHHTSS-SEEEEEEEEE-------TT--S---S--EEEEEEEEEE-----SSS----S---HHHHHHHHHHT--EETT-IIIIIHHHHTT------SHHHHHHHHH--

pLDDT: mean 74.43, std 16.33, range [37.19, 96.38]

Foldseek 3Di:
DDDPVVVVVVVVVVVLVVVQVVQVVVVVVDVDQKGWDWDKDFDDDPPDDPDDDPDPPPGWIKTATDDMDGHDPPPPDDDDPDPDPDVVVVCCVVVRRDMGTACDDQPPNVCVVVVDDDDDDDPVSSVVSVVPD

InterPro domains:
  IPR025610 Transcription factor MYC/MYB N-terminal [PF14215] (19-75)
  IPR044170 Protein RICE SALT SENSITIVE 3-like [PTHR47375] (1-111)

Sequence (133 aa):
MVGSGSVDRSKEAVGMMALHEALRTVCLNSNWTYSVFWTIRPRPRVRGGNGCKVGDDNGSLMLMWEDGFCKGRVTTECLEEIEGEDPVRKAFSKMSIQLYNYGEGWVLGRCFHYNKHIYIYSIQSLIDLSLNK

Radius of gyration: 19.84 Å; chains: 1; bounding box: 57×29×58 Å